Protein AF-A0ABD5TD79-F1 (afdb_monomer_lite)

Radius of gyration: 20.74 Å; chains: 1; bounding box: 14×62×43 Å

Organism: NCBI:txid3032281

Sequence (60 aa):
MLGIRYFSCDRCGLVHSDLDEPARCARCASDGFTPVTADRGRDESSADAAYFAGSMIDDD

Foldseek 3Di:
DQDWWWKAAPPPRDIDTHSDQDCADPPPRDRDIDTDDDPPPPPPDDDVVVVVVPPPPDDD

Structure (mmCIF, N/CA/C/O backbone):
data_AF-A0ABD5TD79-F1
#
_entry.id   AF-A0ABD5TD79-F1
#
loop_
_atom_site.group_PDB
_atom_site.id
_atom_site.type_symbol
_atom_site.label_atom_id
_atom_site.label_alt_id
_atom_site.label_comp_id
_atom_site.label_asym_id
_atom_site.label_entity_id
_atom_site.label_seq_id
_atom_site.pdbx_PDB_ins_code
_atom_site.Cartn_x
_atom_site.Cartn_y
_atom_site.Cartn_z
_atom_site.occupancy
_atom_site.B_iso_or_equiv
_atom_site.auth_seq_id
_atom_site.auth_comp_id
_atom_site.auth_asym_id
_atom_site.auth_atom_id
_atom_site.pdbx_PDB_model_num
ATOM 1 N N . MET A 1 1 ? -4.275 -15.370 18.388 1.00 50.91 1 MET A N 1
ATOM 2 C CA . MET A 1 1 ? -3.355 -15.477 17.236 1.00 50.91 1 MET A CA 1
ATOM 3 C C . MET A 1 1 ? -3.452 -14.176 16.461 1.00 50.91 1 MET A C 1
ATOM 5 O O . MET A 1 1 ? -4.511 -13.902 15.919 1.00 50.91 1 MET A O 1
ATOM 9 N N . LEU A 1 2 ? -2.416 -13.341 16.492 1.00 58.91 2 LEU A N 1
ATOM 10 C CA . LEU A 1 2 ? -2.372 -12.099 15.719 1.00 58.91 2 LEU A CA 1
ATOM 11 C C . LEU A 1 2 ? -1.756 -12.441 14.357 1.00 58.91 2 LEU A C 1
ATOM 13 O O . LEU A 1 2 ? -0.579 -12.784 14.286 1.00 58.91 2 LEU A O 1
ATOM 17 N N . GLY A 1 3 ? -2.581 -12.478 13.310 1.00 77.56 3 GLY A N 1
ATOM 18 C CA . GLY A 1 3 ? -2.127 -12.750 11.948 1.00 77.56 3 GLY A CA 1
ATOM 19 C C . GLY A 1 3 ? -1.577 -11.475 11.322 1.00 77.56 3 GLY A C 1
ATOM 20 O O . GLY A 1 3 ? -2.294 -10.481 11.257 1.00 77.56 3 GLY A O 1
ATOM 21 N N . ILE A 1 4 ? -0.323 -11.505 10.872 1.00 82.69 4 ILE A N 1
ATOM 22 C CA . ILE A 1 4 ? 0.267 -10.408 10.098 1.00 82.69 4 ILE A CA 1
ATOM 23 C C . ILE A 1 4 ? -0.523 -10.264 8.790 1.00 82.69 4 ILE A C 1
ATOM 25 O O . ILE A 1 4 ? -0.786 -11.263 8.113 1.00 82.69 4 ILE A O 1
ATOM 29 N N . ARG A 1 5 ? -0.905 -9.034 8.447 1.00 88.25 5 ARG A N 1
ATOM 30 C CA . ARG A 1 5 ? -1.547 -8.680 7.179 1.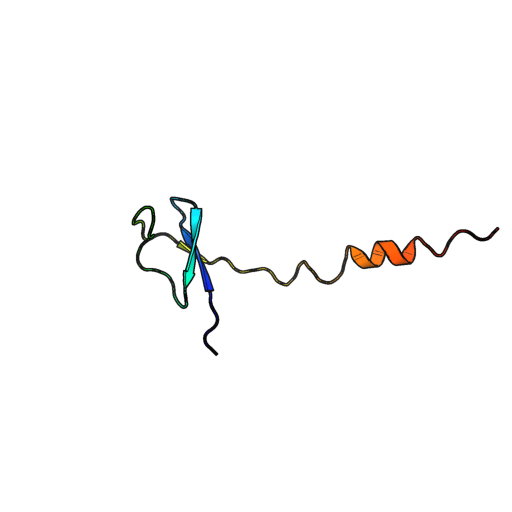00 88.25 5 ARG A CA 1
ATOM 31 C C . ARG A 1 5 ? -0.567 -7.893 6.319 1.00 88.25 5 ARG A C 1
ATOM 33 O O . ARG A 1 5 ? 0.395 -7.313 6.816 1.00 88.25 5 ARG A O 1
ATOM 40 N N . TYR A 1 6 ? -0.815 -7.892 5.016 1.00 91.19 6 TYR A N 1
ATOM 41 C CA . TYR A 1 6 ? 0.017 -7.179 4.057 1.00 91.19 6 TYR A CA 1
ATOM 42 C C . TYR A 1 6 ? -0.806 -6.107 3.350 1.00 91.19 6 TYR A C 1
ATOM 44 O O . TYR A 1 6 ? -1.932 -6.369 2.934 1.00 91.19 6 TYR A O 1
ATOM 52 N N . PHE A 1 7 ? -0.237 -4.913 3.201 1.00 92.88 7 PHE A N 1
ATOM 53 C CA . PHE A 1 7 ? -0.880 -3.761 2.566 1.00 92.88 7 PHE A CA 1
ATOM 54 C C . PHE A 1 7 ? 0.091 -3.107 1.581 1.00 92.88 7 PHE A C 1
ATOM 56 O O . PHE A 1 7 ? 1.220 -2.792 1.949 1.00 92.88 7 PHE A O 1
ATOM 63 N N . SER A 1 8 ? -0.316 -2.885 0.333 1.00 93.56 8 SER A N 1
ATOM 64 C CA . SER A 1 8 ? 0.491 -2.178 -0.668 1.00 93.56 8 SER A CA 1
ATOM 65 C C . SER A 1 8 ? 0.046 -0.727 -0.795 1.00 93.56 8 SER A C 1
ATOM 67 O O . SER A 1 8 ? -1.139 -0.466 -0.987 1.00 93.56 8 SER A O 1
ATOM 69 N N . CYS A 1 9 ? 0.980 0.221 -0.738 1.00 95.38 9 CYS A N 1
ATOM 70 C CA . CYS A 1 9 ? 0.672 1.627 -0.986 1.00 95.38 9 CYS A CA 1
ATOM 71 C C . CYS A 1 9 ? 0.349 1.865 -2.466 1.00 95.38 9 CYS A C 1
ATOM 73 O O . CYS A 1 9 ? 1.186 1.596 -3.328 1.00 95.38 9 CYS A O 1
ATOM 75 N N . ASP A 1 10 ? -0.808 2.460 -2.750 1.00 93.88 10 ASP A N 1
ATOM 76 C CA . ASP A 1 10 ? -1.291 2.691 -4.120 1.00 93.88 10 ASP A CA 1
ATOM 77 C C . ASP A 1 10 ? -0.419 3.698 -4.897 1.00 93.88 10 ASP A C 1
ATOM 79 O O . ASP A 1 10 ? -0.301 3.664 -6.118 1.00 93.88 10 ASP A O 1
ATOM 83 N N . ARG A 1 11 ? 0.271 4.586 -4.169 1.00 93.75 11 ARG A N 1
ATOM 84 C CA . ARG A 1 11 ? 1.076 5.665 -4.757 1.00 93.75 11 ARG A CA 1
ATOM 85 C C . ARG A 1 11 ? 2.499 5.251 -5.119 1.00 93.75 11 ARG A C 1
ATOM 87 O O . ARG A 1 11 ? 3.034 5.710 -6.124 1.00 93.75 11 ARG A O 1
ATOM 94 N N . CYS A 1 12 ? 3.161 4.484 -4.253 1.00 94.88 12 CYS A N 1
ATOM 95 C CA . CYS A 1 12 ? 4.584 4.157 -4.407 1.00 94.88 12 CYS A CA 1
ATOM 96 C C . CYS A 1 12 ? 4.876 2.656 -4.495 1.00 94.88 12 CYS A C 1
ATOM 98 O O . CYS A 1 12 ? 6.035 2.289 -4.684 1.00 94.88 12 CYS A O 1
ATOM 100 N N . GLY A 1 13 ? 3.863 1.802 -4.326 1.00 91.69 13 GLY A N 1
ATOM 101 C CA . GLY A 1 13 ? 3.988 0.348 -4.403 1.00 91.69 13 GLY A CA 1
ATOM 102 C C . GLY A 1 13 ? 4.714 -0.307 -3.225 1.00 91.69 13 GLY A C 1
ATOM 103 O O . GLY A 1 13 ? 4.991 -1.501 -3.280 1.00 91.69 13 GLY A O 1
ATOM 104 N N . LEU A 1 14 ? 5.054 0.435 -2.162 1.00 93.00 14 LEU A N 1
ATOM 105 C CA . LEU A 1 14 ? 5.700 -0.152 -0.985 1.00 93.00 14 LEU A CA 1
ATOM 106 C C . LEU A 1 14 ? 4.730 -1.093 -0.257 1.00 93.00 14 LEU A C 1
ATOM 108 O O . LEU A 1 14 ? 3.600 -0.701 0.036 1.00 93.00 14 LEU A O 1
ATOM 112 N N . VAL A 1 15 ? 5.201 -2.297 0.072 1.00 92.56 15 VAL A N 1
ATOM 113 C CA . VAL A 1 15 ? 4.446 -3.289 0.847 1.00 92.56 15 VAL A CA 1
ATOM 114 C C . VAL A 1 15 ? 4.766 -3.149 2.333 1.00 92.56 15 VAL A C 1
ATOM 116 O O . VAL A 1 15 ? 5.928 -3.127 2.735 1.00 92.56 15 VAL A O 1
ATOM 119 N N . HIS A 1 16 ? 3.710 -3.072 3.130 1.00 90.62 16 HIS A N 1
ATOM 120 C CA . HIS A 1 16 ? 3.707 -2.994 4.581 1.00 90.62 16 HIS A CA 1
ATOM 121 C C . HIS A 1 16 ? 3.235 -4.323 5.172 1.00 90.62 16 HIS A C 1
ATOM 123 O O . HIS A 1 16 ? 2.307 -4.933 4.641 1.00 90.62 16 HIS A O 1
ATOM 129 N N . SER A 1 17 ? 3.884 -4.774 6.246 1.00 90.38 17 SER A N 1
ATOM 130 C CA . SER A 1 17 ? 3.544 -5.995 6.982 1.00 90.38 17 SER A CA 1
ATOM 131 C C . SER A 1 17 ? 3.146 -5.616 8.406 1.00 90.38 17 SER A C 1
ATOM 133 O O . SER A 1 17 ? 3.985 -5.586 9.308 1.00 90.38 17 SER A O 1
ATOM 135 N N . ASP A 1 18 ? 1.873 -5.296 8.582 1.00 87.12 18 ASP A N 1
ATOM 136 C CA . ASP A 1 18 ? 1.319 -4.741 9.813 1.00 87.12 18 ASP A CA 1
ATOM 137 C C . ASP A 1 18 ? 0.115 -5.579 10.271 1.00 87.12 18 ASP A C 1
ATOM 139 O O . ASP A 1 18 ? -0.451 -6.374 9.517 1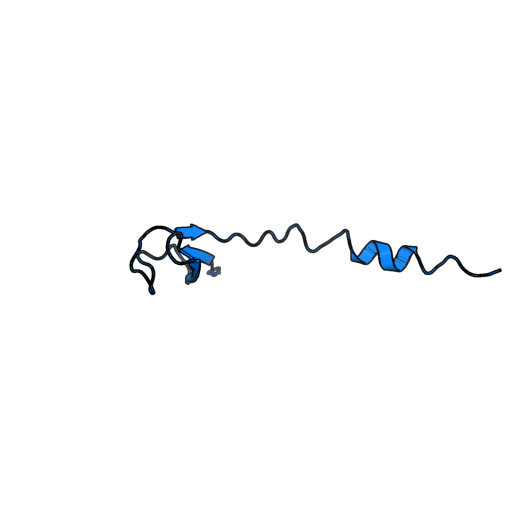.00 87.12 18 ASP A O 1
ATOM 143 N N . LEU A 1 19 ? -0.265 -5.456 11.544 1.00 87.75 19 LEU A N 1
ATOM 144 C CA . LEU A 1 19 ? -1.441 -6.155 12.083 1.00 87.75 19 LEU A CA 1
ATOM 145 C C . LEU A 1 19 ? -2.753 -5.552 11.560 1.00 87.75 19 LEU A C 1
ATOM 147 O O . LEU A 1 19 ? -3.720 -6.273 11.303 1.00 87.75 19 LEU A O 1
ATOM 151 N N . ASP A 1 20 ? -2.746 -4.241 11.346 1.00 86.62 20 ASP A N 1
ATOM 152 C CA . ASP A 1 20 ? -3.860 -3.434 10.864 1.00 86.62 20 ASP A CA 1
ATOM 153 C C . ASP A 1 20 ? -3.376 -2.471 9.775 1.00 86.62 20 ASP A C 1
ATOM 155 O O . ASP A 1 20 ? -2.173 -2.329 9.548 1.00 86.62 20 ASP A O 1
ATOM 159 N N . GLU A 1 21 ? -4.319 -1.841 9.072 1.00 84.94 21 GLU A N 1
ATOM 160 C CA . GLU A 1 21 ? -4.002 -0.931 7.973 1.00 84.94 21 GLU A CA 1
ATOM 161 C C . GLU A 1 21 ? -3.184 0.277 8.476 1.00 84.94 21 GLU A C 1
ATOM 163 O O . GLU A 1 21 ? -3.612 0.971 9.407 1.00 84.94 21 GLU A O 1
ATOM 168 N N . PRO A 1 22 ? -1.998 0.542 7.898 1.00 86.94 22 PRO A N 1
ATOM 169 C CA . PRO A 1 22 ? -1.158 1.650 8.328 1.00 86.94 22 PRO A CA 1
ATOM 170 C C . PRO A 1 22 ? -1.799 3.000 7.984 1.00 86.94 22 PRO A C 1
ATOM 172 O O . PRO A 1 22 ? -2.286 3.210 6.881 1.00 86.94 22 PRO A O 1
ATOM 17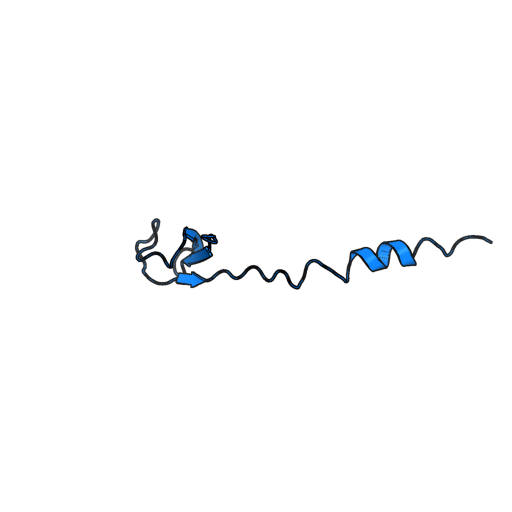5 N N . ALA A 1 23 ? -1.719 3.972 8.898 1.00 91.00 23 ALA A N 1
ATOM 176 C CA . ALA A 1 23 ? -2.296 5.302 8.667 1.00 91.00 23 ALA A CA 1
ATOM 177 C C . ALA A 1 23 ? -1.570 6.106 7.570 1.00 91.00 23 ALA A C 1
ATOM 179 O O . ALA A 1 23 ? -2.167 6.983 6.947 1.00 91.00 23 ALA A O 1
ATOM 180 N N . ARG A 1 24 ? -0.261 5.875 7.376 1.00 92.38 24 ARG A N 1
ATOM 181 C CA . ARG A 1 24 ? 0.570 6.577 6.382 1.00 92.38 24 ARG A CA 1
ATOM 182 C C . ARG A 1 24 ? 1.712 5.714 5.879 1.00 92.38 24 ARG A C 1
ATOM 184 O O . ARG A 1 24 ? 2.355 5.000 6.645 1.00 92.38 24 ARG A O 1
ATOM 191 N N . CYS A 1 25 ? 2.024 5.851 4.594 1.00 93.12 25 CYS A N 1
ATOM 192 C CA . CYS A 1 25 ? 3.114 5.111 3.977 1.00 93.12 25 CYS A CA 1
ATOM 193 C C . CYS A 1 25 ? 4.454 5.664 4.464 1.00 93.12 25 CYS A C 1
ATOM 195 O O . CYS A 1 25 ? 4.741 6.850 4.291 1.00 93.12 25 CYS A O 1
ATOM 197 N N . ALA A 1 26 ? 5.318 4.791 4.982 1.00 89.62 26 ALA A N 1
ATOM 198 C CA . ALA A 1 26 ? 6.638 5.168 5.494 1.00 89.62 26 ALA A CA 1
ATOM 199 C C . ALA A 1 26 ? 7.559 5.800 4.429 1.00 89.62 26 ALA A C 1
ATOM 201 O O . ALA A 1 26 ? 8.524 6.476 4.773 1.00 89.62 26 ALA A O 1
ATOM 202 N N . ARG A 1 27 ? 7.266 5.600 3.134 1.00 91.31 27 ARG A N 1
ATOM 203 C CA . ARG A 1 27 ? 8.067 6.132 2.020 1.00 91.31 27 ARG A CA 1
ATOM 204 C C . ARG A 1 27 ? 7.518 7.417 1.409 1.00 91.31 27 ARG A C 1
ATOM 206 O O . ARG A 1 27 ? 8.298 8.299 1.074 1.00 91.31 27 ARG A O 1
ATOM 213 N N . CYS A 1 28 ? 6.208 7.501 1.185 1.00 94.00 28 CYS A N 1
ATOM 214 C CA . CYS A 1 28 ? 5.601 8.614 0.440 1.00 94.00 28 CYS A CA 1
ATOM 215 C C . CYS A 1 28 ? 4.555 9.408 1.235 1.00 94.00 28 CYS A C 1
ATOM 217 O O . CYS A 1 28 ? 3.952 10.327 0.683 1.00 94.00 28 CYS A O 1
ATOM 219 N N . ALA A 1 29 ? 4.327 9.043 2.502 1.00 93.12 29 ALA A N 1
ATOM 220 C CA . ALA A 1 29 ? 3.360 9.649 3.419 1.00 93.12 29 ALA A CA 1
ATOM 221 C C . ALA A 1 29 ? 1.894 9.666 2.935 1.00 93.12 29 ALA A C 1
ATOM 223 O O . ALA A 1 29 ? 1.072 10.347 3.541 1.00 93.12 29 ALA A O 1
ATOM 224 N N . SER A 1 30 ? 1.561 8.916 1.878 1.00 92.62 30 SER A N 1
ATOM 225 C CA . SER A 1 30 ? 0.183 8.731 1.407 1.00 92.62 30 SER A CA 1
ATOM 226 C C . SER A 1 30 ? -0.603 7.814 2.344 1.00 92.62 30 SER A C 1
ATOM 228 O O . SER A 1 30 ? -0.016 6.933 2.970 1.00 92.62 30 SER A O 1
ATOM 230 N N . ASP A 1 31 ? -1.916 7.997 2.387 1.00 91.81 31 ASP A N 1
ATOM 231 C CA . ASP A 1 31 ? -2.887 7.221 3.174 1.00 91.81 31 ASP A CA 1
ATOM 232 C C . ASP A 1 31 ? -3.633 6.141 2.361 1.00 91.81 31 ASP A C 1
ATOM 234 O O . ASP A 1 31 ? -4.421 5.387 2.917 1.00 91.81 31 ASP A O 1
ATOM 238 N N . GLY A 1 32 ? -3.371 6.030 1.054 1.00 92.00 32 GLY A N 1
ATOM 239 C CA . GLY A 1 32 ? -3.999 5.027 0.188 1.00 92.00 32 GLY A CA 1
ATOM 240 C C . GLY A 1 32 ? -3.273 3.681 0.214 1.00 92.00 32 GLY A C 1
ATOM 241 O O . GLY A 1 32 ? -2.111 3.597 -0.214 1.00 92.00 32 GLY A O 1
ATOM 242 N N . PHE A 1 33 ? -3.974 2.635 0.659 1.00 93.31 33 PHE A N 1
ATOM 243 C CA . PHE A 1 33 ? -3.478 1.262 0.721 1.00 93.31 33 PHE A CA 1
ATOM 244 C C . PHE A 1 33 ? -4.476 0.261 0.144 1.00 93.31 33 PHE A C 1
ATOM 246 O O . PHE A 1 33 ? -5.684 0.399 0.303 1.00 93.31 33 PHE A O 1
ATOM 253 N N . THR A 1 34 ? -3.936 -0.782 -0.480 1.00 93.56 34 THR A N 1
ATOM 254 C CA . THR A 1 34 ? -4.690 -1.928 -0.985 1.00 93.56 34 THR A CA 1
ATOM 255 C C . THR A 1 34 ? -4.235 -3.184 -0.232 1.00 93.56 34 THR A C 1
ATOM 257 O O . THR A 1 34 ? -3.029 -3.451 -0.179 1.00 93.56 34 THR A O 1
ATOM 260 N N . PRO A 1 35 ? -5.142 -3.964 0.386 1.00 91.12 35 PRO A N 1
ATOM 261 C CA . PRO A 1 35 ? -4.771 -5.179 1.100 1.00 91.12 35 PRO A CA 1
ATOM 262 C C . PRO A 1 35 ? -4.276 -6.253 0.126 1.00 91.12 35 PRO A C 1
ATOM 264 O O . PRO A 1 35 ? -4.916 -6.558 -0.878 1.00 91.12 35 PRO A O 1
ATOM 267 N N . VAL A 1 36 ? -3.138 -6.861 0.450 1.00 88.75 36 VAL A N 1
ATOM 268 C CA . VAL A 1 36 ? -2.554 -7.962 -0.314 1.00 88.75 36 VAL A CA 1
ATOM 269 C C . VAL A 1 36 ? -3.053 -9.269 0.287 1.00 88.75 36 VAL A C 1
ATOM 271 O O . VAL A 1 36 ? -2.553 -9.755 1.303 1.00 88.75 36 VAL A O 1
ATOM 274 N N . THR A 1 37 ? -4.064 -9.853 -0.346 1.00 81.31 37 THR A N 1
ATOM 275 C CA . THR A 1 37 ? -4.505 -11.215 -0.048 1.00 81.31 37 THR A CA 1
ATOM 276 C C . THR A 1 37 ? -3.652 -12.194 -0.840 1.00 81.31 37 THR A C 1
ATOM 278 O O . THR A 1 37 ? -3.721 -12.227 -2.068 1.00 81.31 37 THR A O 1
ATOM 281 N N . ALA A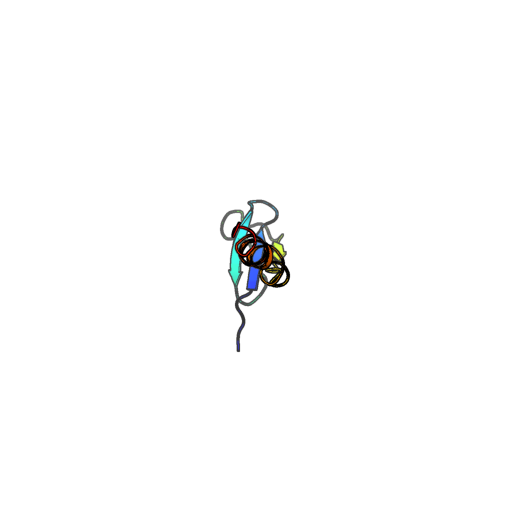 1 38 ? -2.857 -13.008 -0.147 1.00 68.75 38 ALA A N 1
ATOM 282 C CA . ALA A 1 38 ? -2.256 -14.179 -0.765 1.00 68.75 38 ALA A CA 1
ATOM 283 C C . ALA A 1 38 ? -3.384 -15.154 -1.129 1.00 68.75 38 ALA A C 1
ATOM 285 O O . ALA A 1 38 ? -3.990 -15.760 -0.241 1.00 68.75 38 ALA A O 1
ATOM 286 N N . ASP A 1 39 ? -3.688 -15.280 -2.420 1.00 64.69 39 ASP A N 1
ATOM 287 C CA . ASP A 1 39 ? -4.537 -16.355 -2.917 1.00 64.69 39 ASP A CA 1
ATOM 288 C C . ASP A 1 39 ? -3.780 -17.673 -2.713 1.00 64.69 39 ASP A C 1
ATOM 290 O O . ASP A 1 39 ? -2.946 -18.076 -3.516 1.00 64.69 39 ASP A O 1
ATOM 294 N N . ARG A 1 40 ? -4.027 -18.331 -1.577 1.00 58.88 40 ARG A N 1
ATOM 295 C CA . ARG A 1 40 ? -3.503 -19.676 -1.293 1.00 58.88 40 ARG A CA 1
ATOM 296 C C . ARG A 1 40 ? -4.183 -20.756 -2.151 1.00 58.88 40 ARG A C 1
ATOM 298 O O . ARG A 1 40 ? -3.955 -21.934 -1.921 1.00 58.88 40 ARG A O 1
ATOM 305 N N . GLY A 1 41 ? -5.050 -20.372 -3.090 1.00 54.09 41 GLY A N 1
ATOM 306 C CA . GLY A 1 41 ? -5.873 -21.274 -3.890 1.00 54.09 41 GLY A CA 1
ATOM 307 C C . GLY A 1 41 ? -5.232 -21.738 -5.196 1.00 54.09 41 GLY A C 1
ATOM 308 O O . GLY A 1 41 ? -5.805 -22.605 -5.854 1.00 54.09 41 GLY A O 1
ATOM 309 N N . ARG A 1 42 ? -4.067 -21.205 -5.591 1.00 52.66 42 ARG A N 1
ATOM 310 C CA . ARG A 1 42 ? -3.452 -21.521 -6.895 1.00 52.66 42 ARG A CA 1
ATOM 311 C C . ARG A 1 42 ? -2.229 -22.441 -6.852 1.00 52.66 42 ARG A C 1
ATOM 313 O O . ARG A 1 42 ? -1.758 -22.846 -7.911 1.00 52.66 42 ARG A O 1
ATOM 320 N N . ASP A 1 43 ? -1.759 -22.810 -5.668 1.00 53.62 43 ASP A N 1
ATOM 321 C CA . ASP A 1 43 ? -0.520 -23.581 -5.499 1.00 53.62 43 ASP A CA 1
ATOM 322 C C . ASP A 1 43 ? -0.750 -25.061 -5.152 1.00 53.62 43 ASP A C 1
ATOM 324 O O . ASP A 1 43 ? 0.144 -25.714 -4.660 1.00 53.62 43 ASP A O 1
ATOM 328 N N . GLU A 1 44 ? -1.933 -25.644 -5.365 1.00 55.22 44 GLU A N 1
ATOM 329 C CA . GLU A 1 44 ? -2.172 -27.013 -4.870 1.00 55.22 44 GLU A CA 1
ATOM 330 C C . GLU A 1 44 ? -3.117 -27.824 -5.774 1.00 55.22 44 GLU A C 1
ATOM 332 O O . GLU A 1 44 ? -4.122 -28.303 -5.262 1.00 55.22 44 GLU A O 1
ATOM 337 N N . SER A 1 45 ? -2.882 -27.985 -7.096 1.00 54.78 45 SER A N 1
ATOM 338 C CA . SER A 1 45 ? -3.490 -29.140 -7.826 1.00 54.78 45 SER A CA 1
ATOM 339 C C . SER A 1 45 ? -3.089 -29.427 -9.281 1.00 54.78 45 SER A C 1
ATOM 341 O O . SER A 1 45 ? -3.311 -30.557 -9.702 1.00 54.78 45 SER A O 1
ATOM 343 N N . SER A 1 46 ? -2.572 -28.498 -10.100 1.00 54.12 46 SER A N 1
ATOM 344 C CA . SER A 1 46 ? -2.615 -28.750 -11.565 1.00 54.12 46 SER A CA 1
ATOM 345 C C . SER A 1 46 ? -1.287 -28.933 -12.304 1.00 54.12 46 SER A C 1
ATOM 347 O O . SER A 1 46 ? -1.325 -29.433 -13.426 1.00 54.12 46 SER A O 1
ATOM 349 N N . ALA A 1 47 ? -0.137 -28.551 -11.741 1.00 56.25 47 ALA A N 1
ATOM 350 C CA . ALA A 1 47 ? 1.139 -28.633 -12.467 1.00 56.25 47 ALA A CA 1
ATOM 351 C C . ALA A 1 47 ? 1.907 -29.938 -12.187 1.00 56.25 47 ALA A C 1
ATOM 353 O O . ALA A 1 47 ? 2.390 -30.575 -13.121 1.00 56.25 47 ALA A O 1
ATOM 354 N N . ASP A 1 48 ? 1.952 -30.383 -10.928 1.00 56.81 48 ASP A N 1
ATOM 355 C CA . ASP A 1 4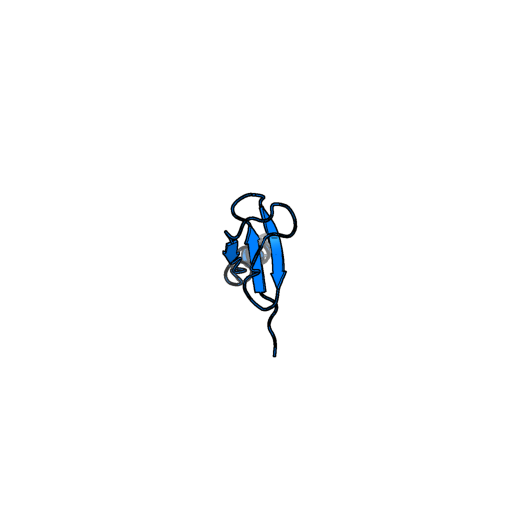8 ? 2.716 -31.576 -10.530 1.00 56.81 48 ASP A CA 1
ATOM 356 C C . ASP A 1 48 ? 2.073 -32.900 -10.975 1.00 56.81 48 ASP A C 1
ATOM 358 O O . ASP A 1 48 ? 2.767 -33.878 -11.237 1.00 56.81 48 ASP A O 1
ATOM 362 N N . ALA A 1 49 ? 0.747 -32.944 -11.147 1.00 58.84 49 ALA A N 1
ATOM 363 C CA . ALA A 1 49 ? 0.047 -34.157 -11.582 1.00 58.84 49 ALA A CA 1
ATOM 364 C C . ALA A 1 49 ? 0.402 -34.583 -13.024 1.00 58.84 49 ALA A C 1
ATOM 366 O O . ALA A 1 49 ? 0.313 -35.763 -13.362 1.00 58.84 49 ALA A O 1
ATOM 367 N N . ALA A 1 50 ? 0.831 -33.643 -13.875 1.00 61.47 50 ALA A N 1
ATOM 368 C CA . ALA A 1 50 ? 1.159 -33.921 -15.273 1.00 61.47 50 ALA A CA 1
ATOM 369 C C . ALA A 1 50 ? 2.499 -34.663 -15.442 1.00 61.47 50 ALA A C 1
ATOM 371 O O . ALA A 1 50 ? 2.652 -35.438 -16.386 1.00 61.47 50 ALA A O 1
ATOM 372 N N . TYR A 1 51 ? 3.449 -34.481 -14.519 1.00 64.06 51 TYR A N 1
ATOM 373 C CA . TYR A 1 51 ? 4.770 -35.118 -14.596 1.00 64.06 51 TYR A CA 1
ATOM 374 C C . TYR A 1 51 ? 4.724 -36.627 -14.304 1.00 64.06 51 TYR A C 1
ATOM 376 O O . TYR A 1 51 ? 5.452 -37.403 -14.926 1.00 64.06 51 TYR A O 1
ATOM 384 N N . PHE A 1 52 ? 3.828 -37.067 -13.414 1.00 61.19 52 PHE A N 1
ATOM 385 C CA . PHE A 1 52 ? 3.696 -38.486 -13.058 1.00 61.19 52 PHE A CA 1
ATOM 386 C C . PHE A 1 52 ? 2.895 -39.299 -14.082 1.00 61.19 52 PHE A C 1
ATOM 388 O O . PHE A 1 52 ? 3.105 -40.503 -14.199 1.00 61.19 52 PHE A O 1
ATOM 395 N N . ALA A 1 53 ? 2.013 -38.657 -14.854 1.00 62.44 53 ALA A N 1
ATOM 396 C CA . ALA A 1 53 ? 1.199 -39.337 -15.862 1.00 62.44 53 ALA A CA 1
ATOM 397 C C . ALA A 1 53 ? 1.967 -39.658 -17.160 1.00 62.44 53 ALA A C 1
ATOM 399 O O . ALA A 1 53 ? 1.589 -40.578 -17.880 1.00 62.44 53 ALA A O 1
ATOM 400 N N . GLY A 1 54 ? 3.040 -38.919 -17.465 1.00 59.50 54 GLY A N 1
ATOM 401 C CA . GLY A 1 54 ? 3.809 -39.090 -18.705 1.00 59.50 54 GLY A CA 1
ATOM 402 C C . GLY A 1 54 ? 4.885 -40.180 -18.666 1.00 59.50 54 GLY A C 1
ATOM 403 O O . GLY A 1 54 ? 5.369 -40.574 -19.719 1.00 59.50 54 GLY A O 1
ATOM 404 N N . SER A 1 55 ? 5.265 -40.677 -17.483 1.00 59.66 55 SER A N 1
ATOM 405 C CA . SER A 1 55 ? 6.448 -41.546 -17.327 1.00 59.66 55 SER A CA 1
ATOM 406 C C . SER A 1 55 ? 6.152 -43.059 -17.328 1.00 59.66 55 SER A C 1
ATOM 408 O O . SER A 1 55 ? 7.048 -43.837 -17.024 1.00 59.66 55 SER A O 1
ATOM 410 N N . MET A 1 56 ? 4.920 -43.499 -17.633 1.00 60.78 56 MET A N 1
ATOM 411 C CA . MET A 1 56 ? 4.526 -44.928 -17.621 1.00 60.78 56 MET A CA 1
ATOM 412 C C . MET A 1 56 ? 4.261 -45.518 -19.022 1.00 60.78 56 MET A C 1
ATOM 414 O O . MET A 1 56 ? 3.764 -46.633 -19.135 1.00 60.78 56 MET A O 1
ATOM 418 N N . ILE A 1 57 ? 4.564 -44.782 -20.093 1.00 62.28 57 ILE A N 1
ATOM 419 C CA . ILE A 1 57 ? 4.373 -45.232 -21.480 1.00 62.28 57 ILE A CA 1
ATOM 420 C C . ILE A 1 57 ? 5.738 -45.203 -22.168 1.00 62.28 57 ILE A C 1
ATOM 422 O O . ILE A 1 57 ? 6.055 -44.228 -22.837 1.00 62.28 57 ILE A O 1
ATOM 426 N N . ASP A 1 58 ? 6.561 -46.221 -21.912 1.00 63.25 58 ASP A N 1
ATOM 427 C CA . ASP A 1 58 ? 7.562 -46.740 -22.859 1.00 63.25 58 ASP A CA 1
ATOM 428 C C . ASP A 1 58 ? 8.083 -48.095 -22.327 1.00 63.25 58 ASP A C 1
ATOM 4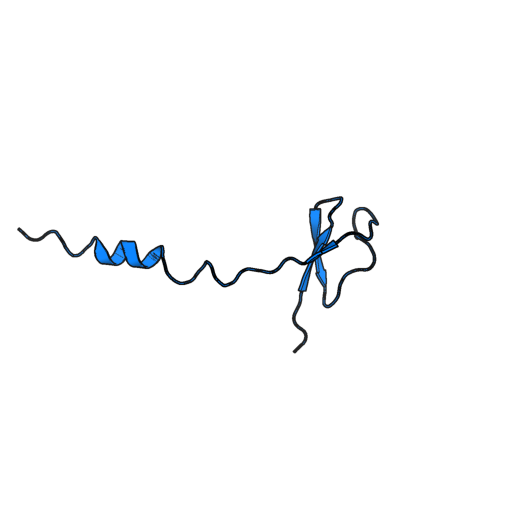30 O O . ASP A 1 58 ? 8.986 -48.151 -21.494 1.00 63.25 58 ASP A O 1
ATOM 434 N N . ASP A 1 59 ? 7.426 -49.182 -22.735 1.00 58.53 59 ASP A N 1
ATOM 435 C CA . ASP A 1 59 ? 7.958 -50.553 -22.725 1.00 58.53 59 ASP A CA 1
ATOM 436 C C . ASP A 1 59 ? 7.350 -51.256 -23.953 1.00 58.53 59 ASP A C 1
ATOM 438 O O . ASP A 1 59 ? 6.198 -51.694 -23.914 1.00 58.53 59 ASP A O 1
ATOM 442 N N . ASP A 1 60 ? 8.085 -51.238 -25.070 1.00 52.91 60 ASP A N 1
ATOM 443 C CA . ASP A 1 60 ? 7.989 -52.194 -26.191 1.00 52.91 60 ASP A CA 1
ATOM 444 C C . ASP A 1 60 ? 9.397 -52.471 -26.748 1.00 52.91 60 ASP A C 1
ATOM 446 O O . ASP A 1 60 ? 10.073 -51.506 -27.180 1.00 52.91 60 ASP A O 1
#

Secondary structure (DSSP, 8-state):
----EEEEETTT--EEEESS--SS-TTT----EEE----TTSSSSSSTHHHHHSTT----

pLDDT: mean 77.15, std 16.23, range [50.91, 95.38]